Protein AF-A0A927UJY1-F1 (afdb_monomer)

Secondary structure (DSSP, 8-state):
---GGGGS----S------HHHHHHHHHHHHTTT-SS--HHHHHHHHHHTT--GGG--HHHHHHHHHHH--

Foldseek 3Di:
DDDPVLVPAPDDDDQPADDPVLLVQLLVQVVVVVDLDQDPVNSCVSCVVSVHHPVRDHSVSVVVSVVSSVD

Structure (mmCIF, N/CA/C/O backbone):
data_AF-A0A927UJY1-F1
#
_entry.id   AF-A0A927UJY1-F1
#
loop_
_atom_site.group_PDB
_atom_site.id
_atom_site.type_symbol
_atom_site.label_atom_id
_atom_site.label_alt_id
_atom_site.label_comp_id
_atom_site.label_asym_id
_atom_site.label_entity_id
_atom_site.label_seq_id
_atom_site.pdbx_PDB_ins_code
_atom_site.Cartn_x
_atom_site.Cartn_y
_atom_site.Cartn_z
_atom_site.occupancy
_atom_site.B_iso_or_equiv
_atom_site.auth_seq_id
_atom_site.auth_comp_id
_atom_site.auth_asym_id
_atom_site.auth_atom_id
_atom_site.pdbx_PDB_model_num
ATOM 1 N N . MET A 1 1 ? 7.389 0.482 11.501 1.00 49.91 1 MET A N 1
ATOM 2 C CA . MET A 1 1 ? 8.545 -0.428 11.336 1.00 49.91 1 MET A CA 1
ATOM 3 C C . MET A 1 1 ? 8.388 -1.039 9.960 1.00 49.91 1 MET A C 1
ATOM 5 O O . MET A 1 1 ? 7.309 -1.543 9.695 1.00 49.91 1 MET A O 1
ATOM 9 N N . PHE A 1 2 ? 9.374 -0.880 9.077 1.00 50.38 2 PHE A N 1
ATOM 10 C CA . PHE A 1 2 ? 9.272 -1.366 7.699 1.00 50.38 2 PHE A CA 1
ATOM 11 C C . PHE A 1 2 ? 9.281 -2.891 7.679 1.00 50.38 2 PHE A C 1
ATOM 13 O O . PHE A 1 2 ? 10.085 -3.518 8.378 1.00 50.38 2 PHE A O 1
ATOM 20 N N . GLU A 1 3 ? 8.386 -3.482 6.899 1.00 58.97 3 GLU A N 1
ATOM 21 C CA . GLU A 1 3 ? 8.392 -4.919 6.688 1.00 58.97 3 GLU A CA 1
ATOM 22 C C . GLU A 1 3 ? 9.521 -5.309 5.717 1.00 58.97 3 GLU A C 1
ATOM 24 O O . GLU A 1 3 ? 9.830 -4.564 4.789 1.00 58.97 3 GLU A O 1
ATOM 29 N N . PRO A 1 4 ? 10.139 -6.492 5.872 1.00 56.22 4 PRO A N 1
ATOM 30 C CA . PRO A 1 4 ? 11.290 -6.915 5.066 1.00 56.22 4 PRO A CA 1
ATOM 31 C C . PRO A 1 4 ? 11.008 -7.005 3.556 1.00 56.22 4 PRO A C 1
ATOM 33 O O . PRO A 1 4 ? 11.939 -6.987 2.755 1.00 56.22 4 PRO A O 1
ATOM 36 N N . TRP A 1 5 ? 9.738 -7.092 3.151 1.00 57.22 5 TRP A N 1
ATOM 37 C CA . TRP A 1 5 ? 9.340 -7.059 1.743 1.00 57.22 5 TRP A CA 1
ATOM 38 C C . TRP A 1 5 ? 9.363 -5.642 1.154 1.00 57.22 5 TRP A C 1
ATOM 40 O O . TRP A 1 5 ? 9.627 -5.492 -0.034 1.00 57.22 5 TRP A O 1
ATOM 50 N N . GLN A 1 6 ? 9.199 -4.623 2.003 1.00 60.34 6 GLN A N 1
ATOM 51 C CA . GLN A 1 6 ? 9.418 -3.210 1.705 1.00 60.34 6 GLN A CA 1
ATOM 52 C C . GLN A 1 6 ? 10.903 -2.833 1.845 1.00 60.34 6 GLN A C 1
ATOM 54 O O . GLN A 1 6 ? 11.212 -1.717 2.238 1.00 60.34 6 GLN A O 1
ATOM 59 N N . LEU A 1 7 ? 11.852 -3.734 1.621 1.00 56.56 7 LEU A N 1
ATOM 60 C CA . LEU A 1 7 ? 13.267 -3.361 1.477 1.00 56.56 7 LEU A CA 1
ATOM 61 C C . LEU A 1 7 ? 13.924 -4.074 0.287 1.00 56.56 7 LEU A C 1
ATOM 63 O O . LEU A 1 7 ? 15.102 -3.857 0.012 1.00 56.56 7 LEU A O 1
ATOM 67 N N . ALA A 1 8 ? 13.183 -4.947 -0.403 1.00 55.22 8 ALA A N 1
ATOM 68 C CA . ALA A 1 8 ? 13.736 -5.907 -1.352 1.00 55.22 8 ALA A CA 1
ATOM 69 C C . ALA A 1 8 ? 13.828 -5.386 -2.799 1.00 55.22 8 ALA A C 1
ATOM 71 O O . ALA A 1 8 ? 14.520 -5.999 -3.605 1.00 55.22 8 ALA A O 1
ATOM 72 N N . THR A 1 9 ? 13.182 -4.268 -3.140 1.00 52.16 9 THR A N 1
ATOM 73 C CA . THR A 1 9 ? 13.111 -3.737 -4.517 1.00 52.16 9 THR A CA 1
ATOM 74 C C . THR A 1 9 ? 13.865 -2.415 -4.674 1.00 52.16 9 THR A C 1
ATOM 76 O O . THR A 1 9 ? 13.329 -1.413 -5.150 1.00 52.16 9 THR A O 1
ATOM 79 N N . ILE A 1 10 ? 15.141 -2.417 -4.275 1.00 47.25 10 ILE A N 1
ATOM 80 C CA . ILE A 1 10 ? 16.132 -1.413 -4.692 1.00 47.25 10 ILE A CA 1
ATOM 81 C C . ILE A 1 10 ? 16.979 -2.049 -5.797 1.00 47.25 10 ILE A C 1
ATOM 83 O O . ILE A 1 10 ? 18.154 -2.326 -5.590 1.00 47.25 10 ILE A O 1
ATOM 87 N N . ASP A 1 11 ? 16.383 -2.364 -6.944 1.00 53.03 11 ASP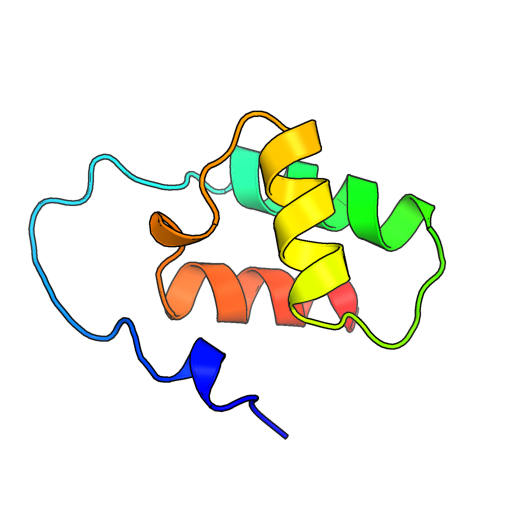 A N 1
ATOM 88 C CA . ASP A 1 11 ? 17.181 -2.570 -8.149 1.00 53.03 11 ASP A CA 1
ATOM 89 C C . ASP A 1 11 ? 16.372 -2.317 -9.424 1.00 53.03 11 ASP A C 1
ATOM 91 O O . ASP A 1 11 ? 15.244 -2.777 -9.588 1.00 53.03 11 ASP A O 1
ATOM 95 N N . ASP A 1 12 ? 17.056 -1.613 -10.316 1.00 46.66 12 ASP A N 1
ATOM 96 C CA . ASP A 1 12 ? 16.974 -1.679 -11.767 1.00 46.66 12 ASP A CA 1
ATOM 97 C C . ASP A 1 12 ? 16.161 -0.659 -12.587 1.00 46.66 12 ASP A C 1
ATOM 99 O O . ASP A 1 12 ? 15.023 -0.257 -12.333 1.00 46.66 12 ASP A O 1
ATOM 103 N N . ALA A 1 13 ? 16.877 -0.206 -13.611 1.00 46.41 13 ALA A N 1
ATOM 104 C CA . ALA A 1 13 ? 16.606 0.877 -14.523 1.00 46.41 13 ALA A CA 1
ATOM 105 C C . ALA A 1 13 ? 15.641 0.460 -15.645 1.00 46.41 13 ALA A C 1
ATOM 107 O O . ALA A 1 13 ? 15.690 -0.648 -16.162 1.00 46.41 13 ALA A O 1
ATOM 108 N N . GLY A 1 14 ? 14.810 1.404 -16.102 1.00 43.16 14 GLY A N 1
ATOM 109 C CA . GLY A 1 14 ? 13.943 1.208 -17.277 1.00 43.16 14 GLY A CA 1
ATOM 110 C C . GLY A 1 14 ? 12.464 0.972 -16.963 1.00 43.16 14 GLY A C 1
ATOM 111 O O . GLY A 1 14 ? 11.764 0.302 -17.718 1.00 43.16 14 GLY A O 1
ATOM 112 N N . TYR A 1 15 ? 11.981 1.525 -15.852 1.00 46.88 15 TYR A N 1
ATOM 113 C CA . TYR A 1 15 ? 10.636 1.304 -15.335 1.00 46.88 15 TYR A CA 1
ATOM 114 C C . TYR A 1 15 ? 9.526 1.782 -16.290 1.00 46.88 15 TYR A C 1
ATOM 116 O O . TYR A 1 15 ? 9.319 2.977 -16.501 1.00 46.88 15 TYR A O 1
ATOM 124 N N .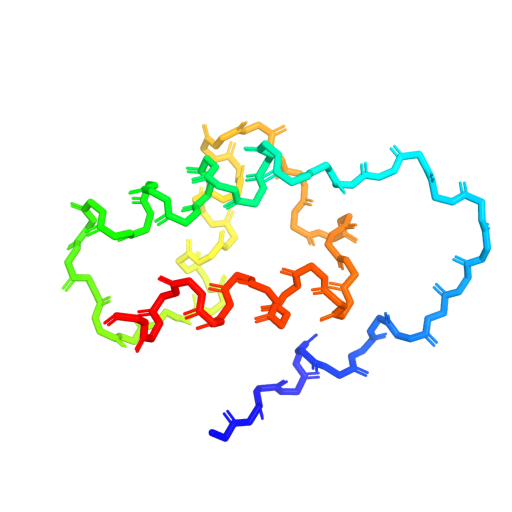 ASN A 1 16 ? 8.759 0.826 -16.816 1.00 52.78 16 ASN A N 1
ATOM 125 C CA . ASN A 1 16 ? 7.447 1.036 -17.438 1.00 52.78 16 ASN A CA 1
ATOM 126 C C . ASN A 1 16 ? 6.337 0.749 -16.402 1.00 52.78 16 ASN A C 1
ATOM 128 O O . ASN A 1 16 ? 5.342 0.094 -16.709 1.00 52.78 16 ASN A O 1
ATOM 132 N N . GLY A 1 17 ? 6.595 1.081 -15.134 1.00 61.84 17 GLY A N 1
ATOM 133 C CA . GLY A 1 17 ? 5.909 0.474 -14.000 1.00 61.84 17 GLY A CA 1
ATOM 134 C C . GLY A 1 17 ? 4.824 1.331 -13.357 1.00 61.84 17 GLY A C 1
ATOM 135 O O . GLY A 1 17 ? 4.233 2.208 -13.994 1.00 61.84 17 GLY A O 1
ATOM 136 N N . ILE A 1 18 ? 4.501 0.972 -12.111 1.00 72.31 18 ILE A N 1
ATOM 137 C CA . ILE A 1 18 ? 3.385 1.501 -11.325 1.00 72.31 18 ILE A CA 1
ATOM 138 C C . ILE A 1 18 ? 3.359 3.030 -11.405 1.00 72.31 18 ILE A C 1
ATOM 140 O O . ILE A 1 18 ? 4.334 3.710 -11.110 1.00 72.31 18 ILE A O 1
ATOM 144 N N . ARG A 1 19 ? 2.226 3.562 -11.871 1.00 78.00 19 ARG A N 1
ATOM 145 C CA . ARG A 1 19 ? 1.945 4.995 -11.896 1.00 78.00 19 ARG A CA 1
ATOM 146 C C . ARG A 1 19 ? 1.293 5.398 -10.587 1.00 78.00 19 ARG A C 1
ATOM 148 O O . ARG A 1 19 ? 0.637 4.570 -9.958 1.00 78.00 19 ARG A O 1
ATOM 155 N N . ASP A 1 20 ? 1.354 6.682 -10.256 1.00 78.88 20 ASP A N 1
ATOM 156 C CA . ASP A 1 20 ? 0.659 7.241 -9.094 1.00 78.88 20 ASP A CA 1
ATOM 157 C C . ASP A 1 20 ? -0.826 6.834 -9.063 1.00 78.88 20 ASP A C 1
ATOM 159 O O . ASP A 1 20 ? -1.321 6.413 -8.025 1.00 78.88 20 ASP A O 1
ATOM 163 N N . GLU A 1 21 ? -1.503 6.806 -10.221 1.00 81.25 21 GLU A N 1
ATOM 164 C CA . GLU A 1 21 ? -2.900 6.353 -10.333 1.00 81.25 21 GLU A CA 1
ATOM 165 C C . GLU A 1 21 ? -3.110 4.924 -9.799 1.00 81.25 21 GLU A C 1
ATOM 167 O O . GLU A 1 21 ? -4.110 4.642 -9.142 1.00 81.25 21 GLU A O 1
ATOM 172 N N . HIS A 1 22 ? -2.170 4.009 -10.048 1.00 84.06 22 HIS A N 1
ATOM 173 C CA . HIS A 1 22 ? -2.237 2.637 -9.547 1.00 84.06 22 HIS A CA 1
ATOM 174 C C . HIS A 1 22 ? -2.077 2.593 -8.023 1.00 84.06 22 HIS A C 1
ATOM 176 O O . HIS A 1 22 ? -2.835 1.887 -7.354 1.00 84.06 22 HIS A O 1
ATOM 182 N N . ILE A 1 23 ? -1.145 3.382 -7.478 1.00 83.38 23 ILE A N 1
ATOM 183 C CA . ILE A 1 23 ? -0.929 3.519 -6.030 1.00 83.38 23 ILE A CA 1
ATOM 184 C C . ILE A 1 23 ? -2.197 4.063 -5.373 1.00 83.38 23 ILE A C 1
ATOM 186 O O . ILE A 1 23 ? -2.672 3.501 -4.392 1.00 83.38 23 ILE A O 1
ATOM 190 N N . GLU A 1 24 ? -2.796 5.107 -5.945 1.00 86.00 24 GLU A N 1
ATOM 191 C CA . GLU A 1 24 ? -4.030 5.706 -5.435 1.00 86.00 24 GLU A CA 1
ATOM 192 C C . GLU A 1 24 ? -5.207 4.736 -5.474 1.00 86.00 24 GLU A C 1
ATOM 194 O O . GLU A 1 24 ? -6.011 4.693 -4.542 1.00 86.00 24 GLU A O 1
ATOM 199 N N . ARG A 1 25 ? -5.299 3.916 -6.522 1.00 86.06 25 ARG A N 1
ATOM 200 C CA . ARG A 1 25 ? -6.356 2.912 -6.662 1.00 86.06 25 ARG A CA 1
ATOM 201 C C . ARG A 1 25 ? -6.249 1.826 -5.594 1.00 86.06 25 ARG A C 1
ATOM 203 O O . ARG A 1 25 ? -7.267 1.460 -5.001 1.00 86.06 25 ARG A O 1
ATOM 210 N N . VAL A 1 26 ? -5.032 1.352 -5.324 1.00 86.31 26 VAL A N 1
ATOM 211 C CA . VAL A 1 26 ? -4.760 0.373 -4.261 1.00 86.31 26 VAL A CA 1
ATOM 212 C C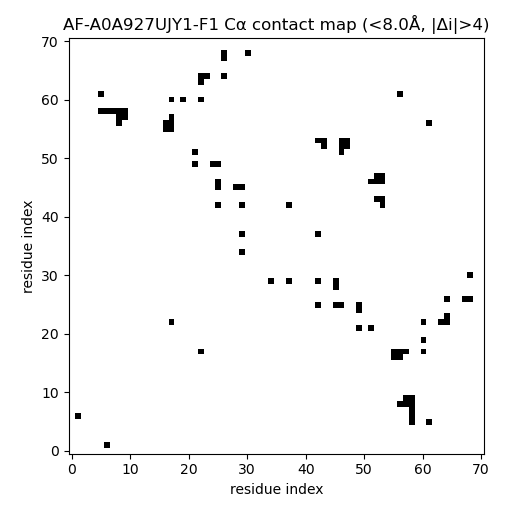 . VAL A 1 26 ? -4.974 1.005 -2.886 1.00 86.31 26 VAL A C 1
ATOM 214 O O . VAL A 1 26 ? -5.720 0.440 -2.091 1.00 86.31 26 VAL A O 1
ATOM 217 N N . ALA A 1 27 ? -4.435 2.204 -2.634 1.00 86.00 27 ALA A N 1
ATOM 218 C CA . ALA A 1 27 ? -4.619 2.946 -1.384 1.00 86.00 27 ALA A CA 1
ATOM 219 C C . ALA A 1 27 ? -6.099 3.164 -1.063 1.00 86.00 27 ALA A C 1
ATOM 221 O O . ALA A 1 27 ? -6.546 2.826 0.024 1.00 86.00 27 ALA A O 1
ATOM 222 N N . ASN A 1 28 ? -6.891 3.658 -2.017 1.00 87.38 28 ASN A N 1
ATOM 223 C CA . ASN A 1 28 ? -8.322 3.882 -1.819 1.00 87.38 28 ASN A CA 1
ATOM 224 C C . ASN A 1 28 ? -9.058 2.560 -1.564 1.00 87.38 28 ASN A C 1
ATOM 226 O O . ASN A 1 28 ? -9.878 2.463 -0.652 1.00 87.38 28 ASN A O 1
ATOM 230 N N . SER A 1 29 ? -8.717 1.498 -2.305 1.00 86.88 29 SER A N 1
ATOM 231 C CA . SER A 1 29 ? -9.318 0.189 -2.054 1.00 86.88 29 SER A CA 1
ATOM 232 C C . SER A 1 29 ? -8.967 -0.371 -0.675 1.00 86.88 29 SER A C 1
ATOM 234 O O . SER A 1 29 ? -9.794 -1.101 -0.129 1.00 86.88 29 SER A O 1
ATOM 236 N N . LEU A 1 30 ? -7.776 -0.077 -0.154 1.00 85.31 30 LEU A N 1
ATOM 237 C CA . LEU A 1 30 ? -7.322 -0.475 1.175 1.00 85.31 30 LEU A CA 1
ATOM 238 C C . LEU A 1 30 ? -7.980 0.382 2.264 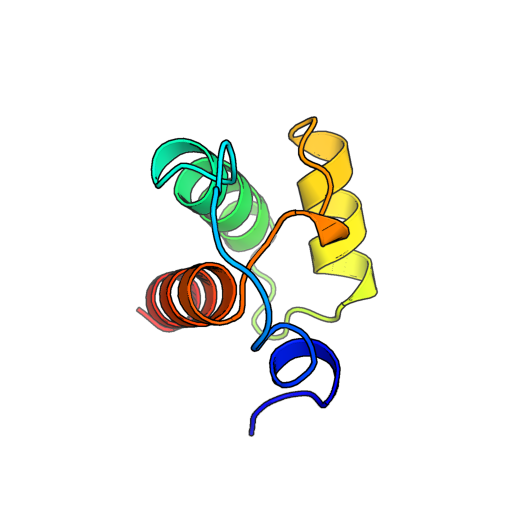1.00 85.31 30 LEU A C 1
ATOM 240 O O . LEU A 1 30 ? -8.566 -0.170 3.190 1.00 85.31 30 LEU A O 1
ATOM 244 N N . LEU A 1 31 ? -8.016 1.706 2.113 1.00 84.06 31 LEU A N 1
ATOM 245 C CA . LEU A 1 31 ? -8.721 2.617 3.024 1.00 84.06 31 LEU A CA 1
ATOM 246 C C . LEU A 1 31 ? -10.214 2.282 3.127 1.00 84.06 31 LEU A C 1
ATOM 248 O O . LEU A 1 31 ? -10.787 2.321 4.214 1.00 84.06 31 LEU A O 1
ATOM 252 N N . ALA A 1 32 ? -10.838 1.859 2.025 1.00 84.19 32 ALA A N 1
ATOM 253 C CA . ALA A 1 32 ? -12.229 1.411 2.012 1.00 84.19 32 ALA A CA 1
ATOM 254 C C . ALA A 1 32 ? -12.485 0.155 2.868 1.00 84.19 32 ALA A C 1
ATOM 256 O O . ALA A 1 32 ? -13.635 -0.116 3.211 1.00 84.19 32 ALA A O 1
ATOM 257 N N . THR A 1 33 ? -11.449 -0.619 3.215 1.00 80.44 33 THR A N 1
ATOM 258 C CA . THR A 1 33 ? -11.587 -1.750 4.149 1.00 80.44 33 THR A CA 1
ATOM 259 C C . THR A 1 33 ? -11.552 -1.330 5.616 1.00 80.44 33 THR A C 1
ATOM 261 O O . THR A 1 33 ? -11.996 -2.102 6.463 1.00 80.44 33 THR A O 1
ATOM 264 N N . GLY A 1 34 ? -11.067 -0.121 5.926 1.00 76.25 34 GLY A N 1
ATOM 265 C CA . GLY A 1 34 ? -10.925 0.373 7.298 1.00 76.25 34 GLY A CA 1
ATOM 266 C C . GLY A 1 34 ? -9.862 -0.363 8.121 1.00 76.25 34 GLY A C 1
ATOM 267 O O . GLY A 1 34 ? -9.884 -0.286 9.348 1.00 76.25 34 GLY A O 1
ATOM 268 N N . LEU A 1 35 ? -8.964 -1.105 7.467 1.00 74.38 35 LEU A N 1
ATOM 269 C CA . LEU A 1 35 ? -7.873 -1.810 8.130 1.00 74.38 35 LEU A CA 1
ATOM 270 C C . LEU A 1 35 ? -6.782 -0.820 8.543 1.00 74.38 35 LEU A C 1
ATOM 272 O O . LEU A 1 35 ? -6.279 -0.059 7.721 1.00 74.38 35 LEU A O 1
ATOM 276 N N . THR A 1 36 ? -6.417 -0.851 9.823 1.00 68.88 36 THR A N 1
ATOM 277 C CA . THR A 1 36 ? -5.323 -0.047 10.391 1.00 68.88 36 THR A CA 1
ATOM 278 C C . THR A 1 36 ? -3.955 -0.679 10.164 1.00 68.88 36 THR A C 1
ATOM 280 O O . THR A 1 36 ? -2.946 0.016 10.162 1.00 68.88 36 THR A O 1
ATOM 283 N N . GLU A 1 37 ? -3.919 -1.998 9.982 1.00 70.25 37 GLU A N 1
ATOM 284 C CA . GLU A 1 37 ? -2.714 -2.761 9.677 1.00 70.25 37 GLU A CA 1
ATOM 285 C C . GLU A 1 37 ? -2.929 -3.477 8.350 1.00 70.25 37 GLU A C 1
ATOM 287 O O . GLU A 1 37 ? -3.926 -4.175 8.153 1.00 70.25 37 GLU A O 1
ATOM 292 N N . ILE A 1 38 ? -2.011 -3.251 7.415 1.00 74.94 38 ILE A N 1
ATOM 293 C CA . ILE A 1 38 ? -2.079 -3.839 6.084 1.00 74.94 38 ILE A CA 1
ATOM 294 C C . ILE A 1 38 ? -0.984 -4.878 5.979 1.00 74.94 38 ILE A C 1
ATOM 296 O O . ILE A 1 38 ? 0.166 -4.551 5.706 1.00 74.94 38 ILE A O 1
ATOM 300 N N . ASP A 1 39 ? -1.363 -6.135 6.174 1.00 81.69 39 ASP A N 1
ATOM 301 C CA . ASP A 1 39 ? -0.485 -7.257 5.883 1.00 81.69 39 ASP A CA 1
ATOM 302 C C . ASP A 1 39 ? -0.224 -7.376 4.382 1.00 81.69 39 ASP A C 1
ATOM 304 O O . ASP A 1 39 ? -1.089 -7.087 3.542 1.00 81.69 39 ASP A O 1
ATOM 308 N N . ARG A 1 40 ? 0.935 -7.944 4.042 1.00 78.31 40 ARG A N 1
ATOM 309 C CA . ARG A 1 40 ? 1.302 -8.278 2.662 1.00 78.31 40 ARG A CA 1
ATOM 310 C C . ARG A 1 40 ? 0.204 -9.044 1.921 1.00 78.31 40 ARG A C 1
ATOM 312 O O . ARG A 1 40 ? -0.052 -8.753 0.762 1.00 78.31 40 ARG A O 1
ATOM 319 N N . SER A 1 41 ? -0.471 -9.983 2.581 1.00 84.12 41 SER A N 1
ATOM 320 C CA . SER A 1 41 ? -1.563 -10.774 1.993 1.00 84.12 41 SER A CA 1
ATOM 321 C C . SER A 1 41 ? -2.751 -9.907 1.562 1.00 84.12 41 SER A C 1
ATOM 323 O O . SER A 1 41 ? -3.351 -10.134 0.514 1.00 84.12 41 SER A O 1
ATOM 325 N N . THR A 1 42 ? -3.085 -8.899 2.371 1.00 85.62 42 THR A N 1
ATOM 326 C CA . THR A 1 42 ? -4.149 -7.935 2.078 1.00 85.62 42 THR A CA 1
ATOM 327 C C . THR A 1 42 ? -3.713 -7.016 0.944 1.00 85.62 42 THR A C 1
ATOM 329 O O . THR A 1 42 ? -4.454 -6.835 -0.020 1.00 85.62 42 THR A O 1
ATOM 332 N N . PHE A 1 43 ? -2.492 -6.486 1.006 1.00 83.75 43 PHE A N 1
ATOM 333 C CA . PHE A 1 43 ? -1.931 -5.670 -0.069 1.00 83.75 43 PHE A CA 1
ATOM 334 C C . PHE A 1 43 ? -1.930 -6.410 -1.416 1.00 83.75 43 PHE A C 1
ATOM 336 O O . PHE A 1 43 ? -2.420 -5.873 -2.408 1.00 83.75 43 PHE A O 1
ATOM 343 N N . ASP A 1 44 ? -1.466 -7.658 -1.433 1.00 87.31 44 ASP A N 1
ATOM 344 C CA . ASP A 1 44 ? -1.411 -8.529 -2.610 1.00 87.31 44 ASP A CA 1
ATOM 345 C C . ASP A 1 44 ? -2.811 -8.773 -3.193 1.00 87.31 44 ASP A C 1
ATOM 347 O O . ASP A 1 44 ? -3.066 -8.504 -4.370 1.00 87.31 44 ASP A O 1
ATOM 351 N N . TYR A 1 45 ? -3.771 -9.139 -2.336 1.00 87.88 45 TYR A N 1
ATOM 352 C CA . TYR A 1 45 ? -5.170 -9.312 -2.724 1.00 87.88 45 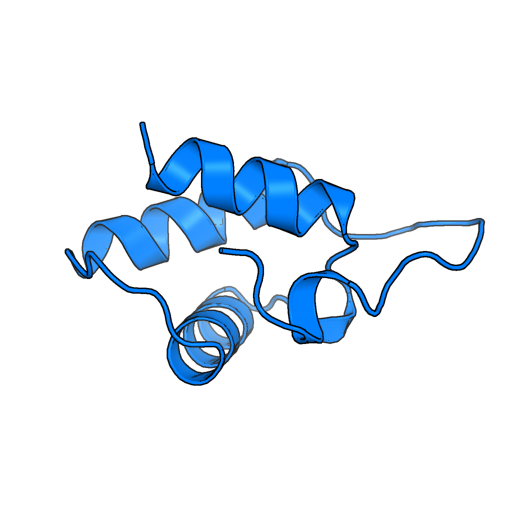TYR A CA 1
ATOM 353 C C . TYR A 1 45 ? -5.763 -8.047 -3.362 1.00 87.88 45 TYR A C 1
ATOM 355 O O . TYR A 1 45 ? -6.435 -8.119 -4.395 1.00 87.88 45 TYR A O 1
ATOM 363 N N . HIS A 1 46 ? -5.507 -6.876 -2.775 1.00 85.62 46 HIS A N 1
ATOM 364 C CA . HIS A 1 46 ? -6.003 -5.601 -3.290 1.00 85.62 46 HIS A CA 1
ATOM 365 C C . HIS A 1 46 ? -5.304 -5.171 -4.584 1.00 85.62 46 HIS A C 1
ATOM 367 O O . HIS A 1 46 ? -5.976 -4.682 -5.494 1.00 85.62 46 HIS A O 1
ATOM 373 N N . CYS A 1 47 ? -4.001 -5.419 -4.716 1.00 86.06 47 CYS A N 1
ATOM 374 C CA . CYS A 1 47 ? -3.269 -5.218 -5.965 1.00 86.06 47 CYS A CA 1
ATOM 375 C C . CYS A 1 47 ? -3.885 -6.051 -7.091 1.00 86.06 47 CYS A C 1
ATOM 377 O O . CYS A 1 47 ? -4.304 -5.493 -8.109 1.00 86.06 47 CYS A O 1
ATOM 379 N N . HIS A 1 48 ? -4.064 -7.355 -6.869 1.00 85.56 48 HIS A N 1
ATOM 380 C CA . HIS A 1 48 ? -4.697 -8.246 -7.839 1.00 85.56 48 HIS A CA 1
ATOM 381 C C . HIS A 1 48 ? -6.133 -7.830 -8.169 1.00 85.56 48 HIS A C 1
ATOM 383 O O . HIS A 1 48 ? -6.525 -7.839 -9.337 1.00 85.56 48 HIS A O 1
ATOM 389 N N . LYS A 1 49 ? -6.907 -7.392 -7.171 1.00 85.56 49 LYS A N 1
ATOM 390 C CA . LYS A 1 49 ? -8.267 -6.867 -7.364 1.00 85.56 49 LYS A CA 1
ATOM 391 C C . LYS A 1 49 ? -8.292 -5.607 -8.235 1.00 85.56 49 LYS A C 1
ATOM 393 O O . LYS A 1 49 ? -9.238 -5.408 -8.995 1.00 85.56 49 LYS A O 1
ATOM 398 N N . CYS A 1 50 ? -7.260 -4.773 -8.151 1.00 81.94 50 CYS A N 1
ATOM 399 C CA . CYS A 1 50 ? -7.079 -3.601 -9.003 1.00 81.94 50 CYS A CA 1
ATOM 400 C C . CYS A 1 50 ? -6.426 -3.920 -10.362 1.00 81.94 50 CYS A C 1
ATOM 402 O O . CYS A 1 50 ? -6.251 -3.004 -11.165 1.00 81.94 50 CYS A O 1
ATOM 404 N N . GLY A 1 51 ? -6.100 -5.188 -10.643 1.00 82.44 51 GLY A N 1
ATOM 405 C CA . GLY A 1 51 ? -5.421 -5.608 -11.873 1.00 82.44 51 GLY A CA 1
ATOM 406 C C . GLY A 1 51 ? -3.941 -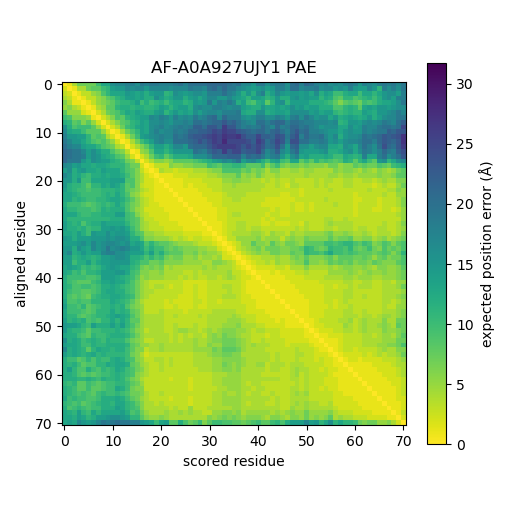5.221 -11.915 1.00 82.44 51 GLY A C 1
ATOM 407 O O . GLY A 1 51 ? -3.368 -5.102 -12.996 1.00 82.44 51 GLY A O 1
ATOM 408 N N . ILE A 1 52 ? -3.335 -4.992 -10.752 1.00 83.19 52 ILE A N 1
ATOM 409 C CA . ILE A 1 52 ? -1.952 -4.554 -10.595 1.00 83.19 52 ILE A CA 1
ATOM 410 C C . ILE A 1 52 ? -1.136 -5.711 -10.024 1.00 83.19 52 ILE A C 1
ATOM 412 O O . ILE A 1 52 ? -1.560 -6.371 -9.079 1.00 83.19 52 ILE A O 1
ATOM 416 N N . ASN A 1 53 ? 0.045 -5.951 -10.591 1.00 82.75 53 ASN A N 1
ATOM 417 C CA . ASN A 1 53 ? 0.974 -6.925 -10.035 1.00 82.75 53 ASN A CA 1
ATOM 418 C C . ASN A 1 53 ? 1.744 -6.285 -8.862 1.00 82.75 53 ASN A C 1
ATOM 420 O O . ASN A 1 53 ? 2.428 -5.288 -9.102 1.00 82.75 53 ASN A O 1
ATOM 424 N N . PRO A 1 54 ? 1.661 -6.809 -7.626 1.00 78.38 54 PRO A N 1
ATOM 425 C CA . PRO A 1 54 ? 2.390 -6.256 -6.483 1.00 78.38 54 PRO A CA 1
ATOM 426 C C . PRO A 1 54 ? 3.912 -6.322 -6.665 1.00 78.38 54 PRO A C 1
ATOM 428 O O . PRO A 1 54 ? 4.607 -5.422 -6.210 1.00 78.38 54 PRO A O 1
ATOM 431 N N . ASP A 1 55 ? 4.427 -7.302 -7.416 1.00 80.19 55 ASP A N 1
ATOM 432 C CA . ASP A 1 55 ? 5.849 -7.390 -7.795 1.00 80.19 55 ASP A CA 1
ATOM 433 C C . ASP A 1 55 ? 6.325 -6.227 -8.677 1.00 80.19 55 ASP A C 1
ATOM 435 O O . ASP A 1 55 ? 7.520 -5.964 -8.762 1.00 80.19 55 ASP A O 1
ATOM 439 N N . ASN A 1 56 ? 5.404 -5.509 -9.330 1.00 78.31 56 ASN A N 1
ATOM 440 C CA . ASN A 1 56 ? 5.785 -4.310 -10.062 1.00 78.31 56 ASN A CA 1
ATOM 441 C C . ASN A 1 56 ? 6.045 -3.134 -9.125 1.00 78.31 56 ASN A C 1
ATOM 443 O O . ASN A 1 56 ? 6.680 -2.205 -9.587 1.00 78.31 56 ASN A O 1
ATOM 447 N N . PHE A 1 57 ? 5.569 -3.125 -7.872 1.00 78.31 57 PHE A N 1
ATOM 448 C CA . PHE A 1 57 ? 5.792 -1.990 -6.975 1.00 78.31 57 PHE A CA 1
ATOM 449 C C . PHE A 1 57 ? 7.268 -1.870 -6.596 1.00 78.31 57 PHE A C 1
ATOM 451 O O . PHE A 1 57 ? 7.881 -2.796 -6.059 1.00 78.31 57 PHE A O 1
ATOM 458 N N . THR A 1 58 ? 7.820 -0.680 -6.808 1.00 78.81 58 THR A N 1
ATOM 459 C CA . THR A 1 58 ? 9.137 -0.340 -6.274 1.00 78.81 58 THR A CA 1
ATOM 460 C C . THR A 1 58 ? 9.037 0.062 -4.817 1.00 78.81 58 THR A C 1
ATOM 462 O O . THR A 1 58 ? 7.974 0.426 -4.308 1.00 78.81 58 THR A O 1
ATOM 465 N N . GLN A 1 59 ? 10.190 0.102 -4.161 1.00 75.56 59 GLN A N 1
ATOM 466 C CA . GLN A 1 59 ? 10.291 0.613 -2.809 1.00 75.56 59 GLN A CA 1
ATOM 467 C C . GLN A 1 59 ? 9.703 2.024 -2.635 1.00 75.56 59 GLN A C 1
ATOM 469 O O . GLN A 1 59 ? 9.063 2.302 -1.625 1.00 75.56 59 GLN A O 1
ATOM 474 N N . ALA A 1 60 ? 9.892 2.901 -3.625 1.00 80.56 60 ALA A N 1
ATOM 475 C CA . ALA A 1 60 ? 9.365 4.264 -3.602 1.00 80.56 60 ALA A CA 1
ATOM 476 C C . ALA A 1 60 ? 7.833 4.300 -3.743 1.00 80.56 60 ALA A C 1
ATOM 478 O O . ALA A 1 60 ? 7.173 5.132 -3.122 1.00 80.56 60 ALA A O 1
ATOM 479 N N . ASP A 1 61 ? 7.260 3.385 -4.529 1.00 83.00 61 ASP A N 1
ATOM 480 C CA . ASP A 1 61 ? 5.807 3.261 -4.671 1.00 83.00 61 ASP A CA 1
ATO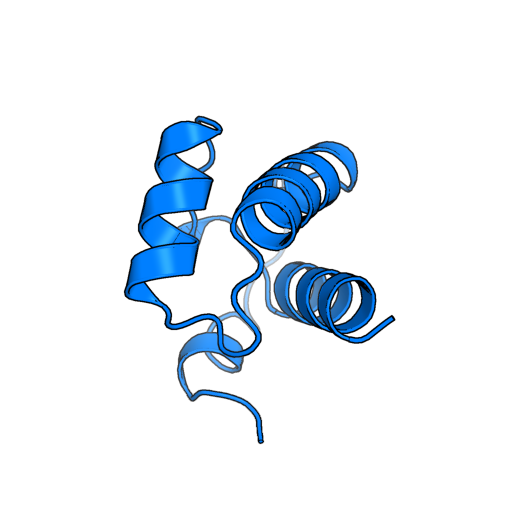M 481 C C . ASP A 1 61 ? 5.169 2.764 -3.367 1.00 83.00 61 ASP A C 1
ATOM 483 O O . ASP A 1 61 ? 4.106 3.241 -2.969 1.00 83.00 61 ASP A O 1
ATOM 487 N N . LEU A 1 62 ? 5.837 1.829 -2.684 1.00 81.69 62 LEU A N 1
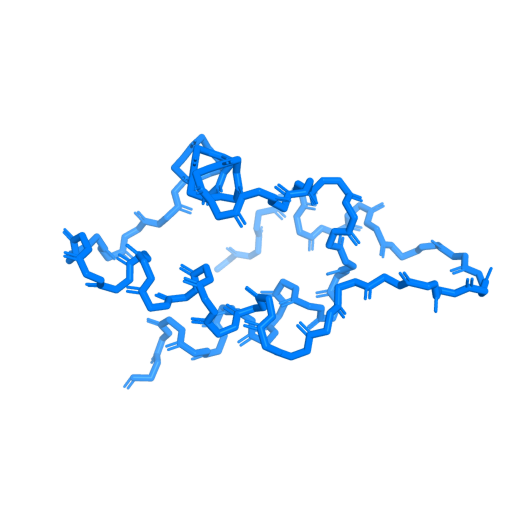ATOM 488 C CA . LEU A 1 62 ? 5.412 1.315 -1.381 1.00 81.69 62 LEU A CA 1
ATOM 489 C C . LEU A 1 62 ? 5.509 2.371 -0.278 1.00 81.69 62 LEU A C 1
ATOM 491 O O . LEU A 1 62 ? 4.622 2.433 0.569 1.00 81.69 62 LEU A O 1
ATOM 495 N N . ASP A 1 63 ? 6.549 3.205 -0.299 1.00 81.69 63 ASP A N 1
ATOM 496 C CA . ASP A 1 63 ? 6.714 4.311 0.649 1.00 81.69 63 ASP A CA 1
ATOM 497 C C . ASP A 1 63 ? 5.575 5.331 0.495 1.00 81.69 63 ASP A C 1
ATOM 499 O O . ASP A 1 63 ? 4.843 5.599 1.445 1.00 81.69 63 ASP A O 1
ATOM 503 N N . ARG A 1 64 ? 5.298 5.763 -0.742 1.00 83.12 64 ARG A N 1
ATOM 504 C CA . ARG A 1 64 ? 4.162 6.647 -1.065 1.00 83.12 64 ARG A CA 1
ATOM 505 C C . ARG A 1 64 ? 2.808 6.054 -0.690 1.00 83.12 64 ARG A C 1
ATOM 507 O O . ARG A 1 64 ? 1.911 6.776 -0.251 1.00 83.12 64 ARG A O 1
ATOM 514 N N . LEU A 1 65 ? 2.631 4.749 -0.897 1.00 82.00 65 LEU A N 1
ATOM 515 C CA . LEU A 1 65 ? 1.426 4.043 -0.474 1.00 82.00 65 LEU A CA 1
ATOM 516 C C . LEU A 1 65 ? 1.278 4.115 1.048 1.00 82.00 65 LEU A C 1
ATOM 518 O O . LEU A 1 65 ? 0.200 4.426 1.545 1.00 82.00 65 LEU A O 1
ATOM 522 N N . GLN A 1 66 ? 2.357 3.847 1.781 1.00 78.94 66 GLN A N 1
ATOM 523 C CA . GLN A 1 66 ? 2.365 3.864 3.237 1.00 78.94 66 GLN A CA 1
ATOM 524 C C . GLN A 1 66 ? 2.142 5.270 3.805 1.00 78.94 66 GLN A C 1
ATOM 526 O O . GLN A 1 66 ? 1.434 5.397 4.803 1.00 78.94 66 GLN A O 1
ATOM 531 N N . GLU A 1 67 ? 2.677 6.317 3.174 1.00 82.31 67 GLU A N 1
ATOM 532 C CA . GLU A 1 67 ? 2.368 7.708 3.527 1.00 82.31 67 GLU A CA 1
ATOM 533 C C . GLU A 1 67 ? 0.869 7.996 3.374 1.00 82.31 67 GLU A C 1
ATOM 535 O O . GLU A 1 67 ? 0.246 8.465 4.321 1.00 82.31 67 GLU A O 1
ATOM 540 N N . LYS A 1 68 ? 0.256 7.622 2.240 1.00 81.19 68 LYS A N 1
ATOM 541 C CA . LYS A 1 68 ? -1.191 7.810 2.002 1.00 81.19 68 LYS A CA 1
ATOM 542 C C . LYS A 1 68 ? -2.087 7.041 2.974 1.00 81.19 68 LYS A C 1
ATOM 544 O O . LYS A 1 68 ? -3.225 7.440 3.192 1.00 81.19 68 LYS A O 1
ATOM 549 N N . LEU A 1 69 ? -1.620 5.908 3.491 1.00 77.81 69 LEU A N 1
ATOM 550 C CA . LEU A 1 69 ? -2.374 5.089 4.442 1.00 77.81 69 LEU A CA 1
ATOM 551 C C . LEU A 1 69 ? -2.253 5.586 5.888 1.00 77.81 69 LEU A C 1
ATOM 553 O O . LEU A 1 69 ? -3.107 5.255 6.704 1.00 77.81 69 LEU A O 1
ATOM 557 N N . ASN A 1 70 ? -1.196 6.339 6.203 1.00 74.50 70 ASN A N 1
ATOM 558 C CA . ASN A 1 70 ? -0.958 6.917 7.528 1.00 74.50 70 ASN A CA 1
ATOM 559 C C . ASN A 1 70 ? -1.411 8.387 7.650 1.00 74.50 70 ASN A C 1
ATOM 561 O O . ASN A 1 70 ? -1.200 8.976 8.712 1.00 74.50 70 ASN A O 1
ATOM 565 N N . GLU A 1 71 ? -1.976 8.979 6.591 1.00 65.75 71 GLU A N 1
ATOM 566 C CA . GLU A 1 71 ? -2.571 10.330 6.597 1.00 65.75 71 GLU A CA 1
ATOM 567 C C . GLU A 1 71 ? -3.910 10.360 7.355 1.00 65.75 71 GLU A C 1
ATOM 569 O O . GLU A 1 71 ? -4.090 11.285 8.184 1.00 65.75 71 GLU A O 1
#

Sequence (71 aa):
MFEPWQLATIDDAGYNGIRDEHIERVANSLLATGLTEIDRSTFDYHCHKCGINPDNFTQADLDRLQEKLNE

Solvent-accessible surface area (backbone atoms only — not comparable to full-atom values): 4500 Å² total; per-residue (Å²): 132,86,54,79,76,70,68,69,48,84,76,84,87,82,79,89,57,77,47,71,69,55,44,51,53,40,44,51,59,46,59,73,67,69,62,89,71,81,51,69,70,56,52,44,52,43,21,52,73,72,74,38,63,60,88,55,51,40,43,66,53,50,49,54,37,50,52,68,73,72,109

Radius of gyration: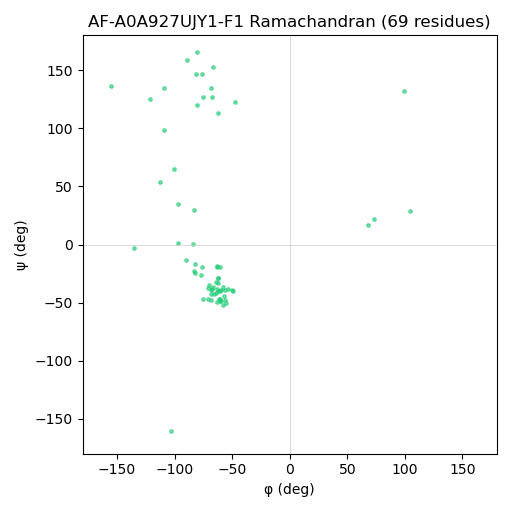 11.49 Å; Cα contacts (8 Å, |Δi|>4): 48; chains: 1; bounding box: 29×21×29 Å

Nearest PDB structures (foldseek):
  2hi3-assembly1_A  TM=5.590E-01  e=6.940E-01  Mus musculus
  1uhs-assembly1_A  TM=5.364E-01  e=6.940E-01  Mus musculus
  1x2n-assembly1_A  TM=5.072E-01  e=3.325E+00  Homo sapiens
  1f43-assembly1_A  TM=4.542E-01  e=2.431E+00  Saccharomyces cerevisiae

pLDDT: mean 74.28, std 13.12, range [43.16, 87.88]

Mean predicted aligned error: 7.69 Å